Protein AF-A0A4R5BPJ3-F1 (afdb_monomer_lite)

Secondary structure (DSSP, 8-state):
--EEEEEEE-STT--EEEEEEETSTT--EEEEEEE-TTS-EEEEETTT--EEEETT-HHHHHHHHHHHHHHHHH-

Radius of gyration: 12.36 Å; chains: 1; bounding box: 25×22×35 Å

Structure (mmCIF, N/CA/C/O backbone):
data_AF-A0A4R5BPJ3-F1
#
_entry.id   AF-A0A4R5BPJ3-F1
#
loop_
_atom_site.group_PDB
_atom_site.id
_atom_site.type_symbol
_atom_site.label_atom_id
_atom_site.label_alt_id
_atom_site.label_comp_id
_atom_site.label_asym_id
_atom_site.label_entity_id
_atom_site.label_seq_id
_atom_site.pdbx_PDB_ins_code
_atom_site.Cartn_x
_atom_site.Cartn_y
_atom_site.Cartn_z
_atom_site.occupancy
_atom_site.B_iso_or_equiv
_atom_site.auth_seq_id
_atom_site.auth_comp_id
_atom_site.auth_asym_id
_atom_site.auth_atom_id
_atom_site.pdbx_PDB_model_num
ATOM 1 N N . MET A 1 1 ? 1.522 -11.298 21.501 1.00 51.84 1 MET A N 1
ATOM 2 C CA . MET A 1 1 ? 2.683 -10.895 20.685 1.00 51.84 1 MET A CA 1
ATOM 3 C C . MET A 1 1 ? 2.189 -9.832 19.730 1.00 51.84 1 MET A C 1
ATOM 5 O O . MET A 1 1 ? 1.339 -10.141 18.906 1.00 51.84 1 MET A O 1
ATOM 9 N N . GLU A 1 2 ? 2.635 -8.594 19.912 1.00 67.00 2 GLU A N 1
ATOM 10 C CA . GLU A 1 2 ? 2.339 -7.494 18.991 1.00 67.00 2 GLU A CA 1
ATOM 11 C C . GLU A 1 2 ? 3.363 -7.522 17.853 1.00 67.00 2 GLU A C 1
ATOM 13 O O . GLU A 1 2 ? 4.551 -7.752 18.084 1.00 67.00 2 GLU A O 1
ATOM 18 N N . GLY A 1 3 ? 2.914 -7.345 16.614 1.00 72.62 3 GLY A N 1
ATOM 19 C CA . GLY A 1 3 ? 3.783 -7.438 15.442 1.00 72.62 3 GLY A CA 1
ATOM 20 C C . GLY A 1 3 ? 3.015 -7.297 14.135 1.00 72.62 3 GLY A C 1
ATOM 21 O O . GLY A 1 3 ? 1.794 -7.167 14.138 1.00 72.62 3 GLY A O 1
ATOM 22 N N . ILE A 1 4 ? 3.729 -7.300 13.013 1.00 79.19 4 ILE A N 1
ATOM 23 C CA . ILE A 1 4 ? 3.138 -7.234 11.674 1.00 79.19 4 ILE A CA 1
ATOM 24 C C . ILE A 1 4 ? 3.745 -8.351 10.839 1.00 79.19 4 ILE A C 1
ATOM 26 O O . ILE A 1 4 ? 4.966 -8.432 10.707 1.00 79.19 4 ILE A O 1
ATOM 30 N N . VAL A 1 5 ? 2.892 -9.191 10.263 1.00 83.00 5 VAL A N 1
ATOM 31 C CA . VAL A 1 5 ? 3.283 -10.152 9.233 1.00 83.00 5 VAL A CA 1
ATOM 32 C C . VAL A 1 5 ? 2.946 -9.553 7.877 1.00 83.00 5 VAL A C 1
ATOM 34 O O . VAL A 1 5 ? 1.852 -9.027 7.671 1.00 83.00 5 VAL A O 1
ATOM 37 N N . THR A 1 6 ? 3.906 -9.629 6.960 1.00 80.50 6 THR A N 1
ATOM 38 C CA . THR A 1 6 ? 3.718 -9.257 5.559 1.00 80.50 6 THR A CA 1
ATOM 39 C C . THR A 1 6 ? 3.875 -10.488 4.683 1.00 80.50 6 THR A C 1
ATOM 41 O O . THR A 1 6 ? 4.787 -11.287 4.893 1.00 80.50 6 THR A O 1
ATOM 44 N N . ALA A 1 7 ? 2.977 -10.659 3.717 1.00 81.56 7 ALA A N 1
ATOM 45 C CA . ALA A 1 7 ? 3.045 -11.749 2.752 1.00 81.56 7 ALA A CA 1
ATOM 46 C C . ALA A 1 7 ? 2.640 -11.245 1.368 1.00 81.56 7 ALA A C 1
ATOM 48 O O . ALA A 1 7 ? 1.590 -10.618 1.225 1.00 81.56 7 ALA A O 1
ATOM 49 N N . PHE A 1 8 ? 3.453 -11.532 0.354 1.00 77.81 8 PHE A N 1
ATOM 50 C CA . PHE A 1 8 ? 3.047 -11.324 -1.031 1.00 77.81 8 PHE A CA 1
ATOM 51 C C . PHE A 1 8 ? 2.098 -12.443 -1.467 1.00 77.81 8 PHE A C 1
ATOM 53 O O . PHE A 1 8 ? 2.303 -13.605 -1.117 1.00 77.81 8 PHE A O 1
ATOM 60 N N . ALA A 1 9 ? 1.067 -12.091 -2.226 1.00 77.12 9 ALA A N 1
ATOM 61 C CA . ALA A 1 9 ? 0.151 -13.036 -2.851 1.00 77.12 9 ALA A CA 1
ATOM 62 C C . ALA A 1 9 ? -0.121 -12.625 -4.300 1.00 77.12 9 ALA A C 1
ATOM 64 O O . ALA A 1 9 ? 0.026 -11.456 -4.649 1.00 77.12 9 ALA A O 1
ATOM 65 N N . ASP A 1 10 ? -0.531 -13.587 -5.122 1.00 75.31 10 ASP A N 1
ATOM 66 C CA . ASP A 1 10 ? -0.936 -13.364 -6.512 1.00 75.31 10 ASP A CA 1
ATOM 67 C C . ASP A 1 10 ? -2.380 -13.853 -6.741 1.00 75.31 10 ASP A C 1
ATOM 69 O O . ASP A 1 10 ? -2.614 -14.945 -7.270 1.00 75.31 10 ASP A O 1
ATOM 73 N N . PRO A 1 11 ? -3.393 -13.106 -6.268 1.00 70.50 11 PRO A N 1
ATOM 74 C CA . PRO A 1 11 ? -4.769 -13.331 -6.673 1.00 70.50 11 PRO A CA 1
ATOM 75 C C . PRO A 1 11 ? -4.968 -12.906 -8.133 1.00 70.50 11 PRO A C 1
ATOM 77 O O . PRO A 1 11 ? -4.946 -11.723 -8.460 1.00 70.50 11 PRO A O 1
ATOM 80 N N . GLN A 1 12 ? -5.256 -13.881 -8.997 1.00 73.69 12 GLN A N 1
ATOM 81 C CA . GLN A 1 12 ? -5.716 -13.648 -10.374 1.00 73.69 12 GLN A CA 1
ATOM 82 C C . GLN A 1 12 ? -4.736 -12.850 -11.263 1.00 73.69 12 GLN A C 1
ATOM 84 O O . GLN A 1 12 ? -5.172 -12.150 -12.174 1.00 73.69 12 GLN A O 1
ATOM 89 N N . GLY A 1 13 ? -3.424 -12.969 -11.036 1.00 73.31 13 G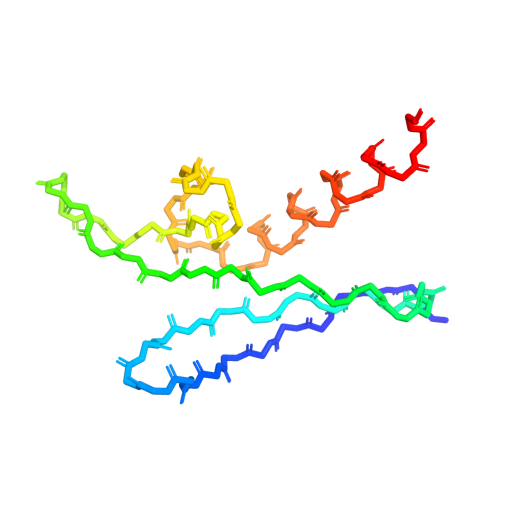LY A N 1
ATOM 90 C CA . GLY A 1 13 ? -2.387 -12.302 -11.832 1.00 73.31 13 GLY A CA 1
ATOM 91 C C . GLY A 1 13 ? -1.975 -10.924 -11.305 1.00 73.31 13 GLY A C 1
ATOM 92 O O . GLY A 1 13 ? -1.218 -10.219 -11.974 1.00 73.31 13 GLY A O 1
ATOM 93 N N . PHE A 1 14 ? -2.471 -10.515 -10.133 1.00 68.00 14 PHE A N 1
ATOM 94 C CA . PHE A 1 14 ? -2.132 -9.248 -9.493 1.00 68.00 14 PHE A CA 1
ATOM 95 C C . PHE A 1 14 ? -1.288 -9.490 -8.246 1.00 68.00 14 PHE A C 1
ATOM 97 O O . PHE A 1 14 ? -1.780 -10.022 -7.256 1.00 68.00 14 PHE A O 1
ATOM 104 N N . VAL A 1 15 ? -0.036 -9.030 -8.248 1.00 73.44 15 VAL A N 1
ATOM 105 C CA . VAL A 1 15 ? 0.803 -9.073 -7.043 1.00 73.44 15 VAL A CA 1
ATOM 106 C C . VAL A 1 15 ? 0.254 -8.094 -6.003 1.00 73.44 15 VAL A C 1
ATOM 108 O O . VAL A 1 15 ? 0.187 -6.883 -6.231 1.00 73.44 15 VAL A O 1
ATOM 111 N N . VAL A 1 16 ? -0.118 -8.625 -4.842 1.00 77.56 16 VAL A N 1
ATOM 112 C CA . VAL A 1 16 ? -0.607 -7.869 -3.685 1.00 77.56 16 VAL A CA 1
ATOM 113 C C . VAL A 1 16 ? 0.270 -8.123 -2.464 1.00 77.56 16 VAL A C 1
ATOM 115 O O . VAL A 1 16 ? 0.885 -9.181 -2.327 1.00 77.56 16 VAL A O 1
ATOM 118 N N . LEU A 1 17 ? 0.295 -7.161 -1.546 1.00 82.44 17 LEU A N 1
ATOM 119 C CA . LEU A 1 17 ? 0.894 -7.295 -0.225 1.00 82.44 17 LEU A CA 1
ATOM 120 C C . LEU A 1 17 ? -0.223 -7.416 0.815 1.00 82.44 17 LEU A C 1
ATOM 122 O O . LEU A 1 17 ? -1.048 -6.519 0.980 1.00 82.44 17 LEU A O 1
ATOM 126 N N . ASN A 1 18 ? -0.234 -8.523 1.545 1.00 81.12 18 ASN A N 1
ATOM 127 C CA . ASN A 1 18 ? -1.087 -8.702 2.708 1.00 81.12 18 ASN A CA 1
ATOM 128 C C . ASN A 1 18 ? -0.362 -8.210 3.956 1.00 81.12 18 ASN A C 1
ATOM 130 O O . ASN A 1 18 ? 0.756 -8.642 4.238 1.00 81.12 18 ASN A O 1
ATOM 134 N N . VAL A 1 19 ? -1.024 -7.341 4.713 1.00 79.69 19 VAL A N 1
ATOM 135 C CA . VAL A 1 19 ? -0.576 -6.841 6.013 1.00 79.69 19 VAL A CA 1
ATOM 136 C C . VAL A 1 19 ? -1.483 -7.430 7.087 1.00 79.69 19 VAL A C 1
ATOM 138 O O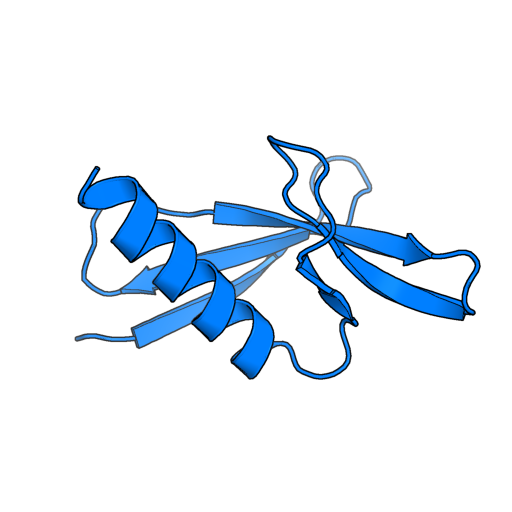 . VAL A 1 19 ? -2.697 -7.215 7.077 1.00 79.69 19 VAL A O 1
ATOM 141 N N . ILE A 1 20 ? -0.891 -8.202 7.998 1.00 81.62 20 ILE A N 1
ATOM 142 C CA . ILE A 1 20 ? -1.597 -8.929 9.056 1.00 81.62 20 ILE A CA 1
ATOM 143 C C . ILE A 1 20 ? -1.021 -8.476 10.409 1.00 81.62 20 ILE A C 1
ATOM 145 O O . ILE A 1 20 ? 0.082 -8.893 10.778 1.00 81.62 20 ILE A O 1
ATOM 149 N N . PRO A 1 21 ? -1.722 -7.611 11.158 1.00 74.75 21 PRO A N 1
ATOM 150 C CA . PRO A 1 21 ? -1.349 -7.255 12.513 1.00 74.75 21 PRO A CA 1
ATOM 151 C C . PRO A 1 21 ? -1.552 -8.452 13.448 1.00 74.75 21 PRO A C 1
ATOM 153 O O . PRO A 1 21 ? -2.626 -9.050 13.520 1.00 74.75 21 PRO A O 1
ATOM 156 N N . LEU A 1 22 ? -0.503 -8.802 14.188 1.00 77.00 22 LEU A N 1
ATOM 157 C CA . LEU A 1 22 ? -0.555 -9.816 15.233 1.00 77.00 22 LEU A CA 1
ATOM 158 C C . LEU A 1 22 ? -1.200 -9.219 16.487 1.00 77.00 22 LEU A C 1
ATOM 160 O O . LEU A 1 22 ? -0.823 -8.134 16.923 1.00 77.00 22 LEU A O 1
ATOM 164 N N . GLY A 1 23 ? -2.156 -9.944 17.070 1.00 68.12 23 GLY A N 1
ATOM 165 C CA . GLY A 1 23 ? -2.888 -9.515 18.268 1.00 68.12 23 GLY A CA 1
ATOM 166 C C . GLY A 1 23 ? -4.248 -8.868 17.995 1.00 68.12 23 GLY A C 1
ATOM 167 O O . GLY A 1 23 ? -4.997 -8.655 18.942 1.00 68.12 23 GLY A O 1
ATOM 168 N N . VAL A 1 24 ? -4.610 -8.634 16.726 1.00 67.31 24 VAL A N 1
ATOM 169 C CA . VAL A 1 24 ? -5.935 -8.128 16.332 1.00 67.31 24 VAL A CA 1
ATOM 170 C C . VAL A 1 24 ? -6.633 -9.165 15.437 1.00 67.31 24 VAL A C 1
ATOM 172 O O . VAL A 1 24 ? -6.360 -9.223 14.235 1.00 67.31 24 VAL A O 1
ATOM 175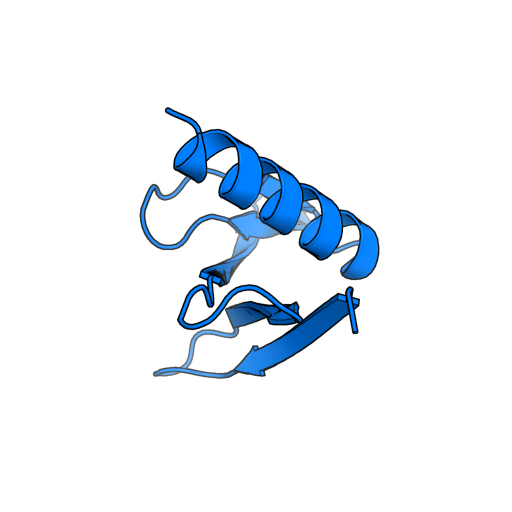 N N . PRO A 1 25 ? -7.502 -10.030 15.995 1.00 60.66 25 PRO A N 1
ATOM 176 C CA . PRO A 1 25 ? -8.156 -11.092 15.235 1.00 60.66 25 PRO A CA 1
ATOM 177 C C . PRO A 1 25 ? -8.959 -10.542 14.047 1.00 60.66 25 PRO A C 1
ATOM 179 O O . PRO A 1 25 ? -9.703 -9.574 14.185 1.00 60.66 25 PRO A O 1
ATOM 182 N N . GLY A 1 26 ? -8.829 -11.175 12.877 1.00 64.44 26 GLY A N 1
ATOM 183 C CA . GLY A 1 26 ? -9.690 -10.918 11.713 1.00 64.44 26 GLY A CA 1
ATOM 184 C C . GLY A 1 26 ? -9.381 -9.665 10.882 1.00 64.44 26 GLY A C 1
ATOM 185 O O . GLY A 1 26 ? -10.110 -9.384 9.935 1.00 64.44 26 GLY A O 1
ATOM 186 N N . ARG A 1 27 ? -8.309 -8.919 11.173 1.00 70.56 27 ARG A N 1
ATOM 187 C CA . ARG A 1 27 ? -7.953 -7.696 10.433 1.00 70.56 27 ARG A CA 1
ATOM 188 C C . ARG A 1 27 ? -6.758 -7.901 9.506 1.00 70.56 27 ARG A C 1
ATOM 190 O O . ARG A 1 27 ? -5.687 -7.385 9.769 1.00 70.56 27 ARG A O 1
ATOM 197 N N . ALA A 1 28 ? -6.925 -8.631 8.408 1.00 76.56 28 ALA A N 1
ATOM 198 C CA . ALA A 1 28 ? -5.949 -8.593 7.316 1.00 76.56 28 ALA A CA 1
ATOM 199 C C . ALA A 1 28 ? -6.339 -7.499 6.312 1.00 76.56 28 ALA A C 1
ATOM 201 O O . ALA A 1 28 ? -7.513 -7.383 5.951 1.00 76.56 28 ALA A O 1
ATOM 202 N N . VAL A 1 29 ? -5.368 -6.711 5.849 1.00 79.12 29 VAL A N 1
ATOM 203 C CA . VAL A 1 29 ? -5.567 -5.757 4.750 1.00 79.12 29 VAL A CA 1
ATOM 204 C C . VAL A 1 29 ? -4.711 -6.163 3.566 1.00 79.12 29 VAL A C 1
ATOM 206 O O . VAL A 1 29 ? -3.505 -6.370 3.690 1.00 79.12 29 VAL A O 1
ATOM 209 N N . THR A 1 30 ? -5.358 -6.254 2.410 1.00 82.44 30 THR A N 1
ATOM 210 C CA . THR A 1 30 ? -4.712 -6.488 1.124 1.00 82.44 30 THR A CA 1
ATOM 211 C C . THR A 1 30 ? -4.495 -5.1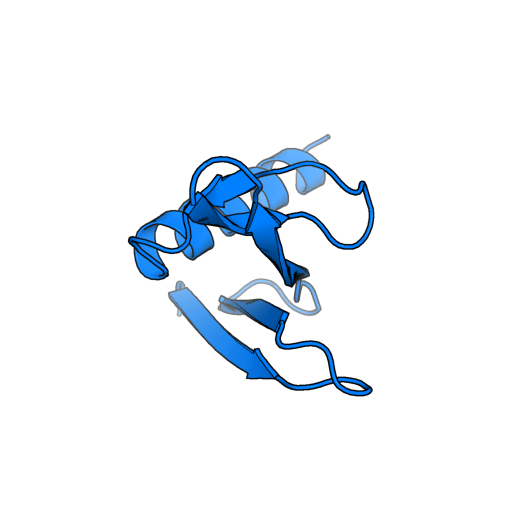48 0.434 1.00 82.44 30 THR A C 1
ATOM 213 O O . THR A 1 30 ? -5.459 -4.458 0.087 1.00 82.44 30 THR A O 1
ATOM 216 N N . VAL A 1 31 ? -3.236 -4.782 0.215 1.00 85.12 31 VAL A N 1
ATOM 217 C CA . VAL A 1 31 ? -2.864 -3.630 -0.612 1.00 85.12 31 VAL A CA 1
ATOM 218 C C . VAL A 1 31 ? -2.318 -4.116 -1.947 1.00 85.12 31 VAL A C 1
ATOM 220 O O . VAL A 1 31 ? -1.614 -5.122 -2.014 1.00 85.12 31 VAL A O 1
ATOM 223 N N . GLY A 1 32 ? -2.678 -3.426 -3.021 1.00 84.50 32 GLY A N 1
ATOM 224 C CA . GLY A 1 32 ? -2.21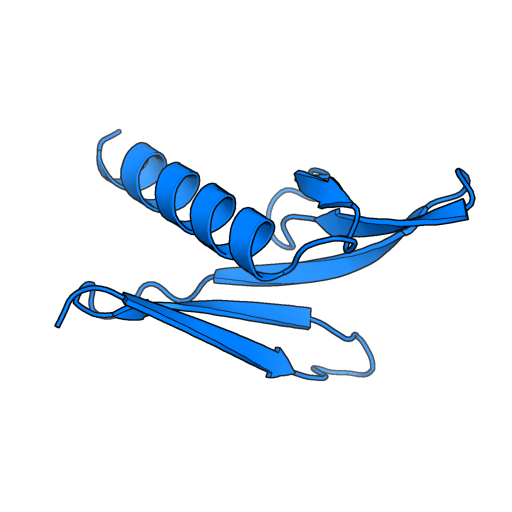1 -3.754 -4.359 1.00 84.50 32 GLY A CA 1
ATOM 225 C C . GLY A 1 32 ? -0.891 -3.059 -4.655 1.00 84.50 32 GLY A C 1
ATOM 226 O O . GLY A 1 32 ? -0.531 -2.079 -3.996 1.00 84.50 32 GLY A O 1
ATOM 227 N N . CYS A 1 33 ? -0.192 -3.545 -5.676 1.00 86.38 33 CYS A N 1
ATOM 228 C CA . CYS A 1 33 ? 0.955 -2.866 -6.262 1.00 86.38 33 CYS A CA 1
ATOM 229 C C . CYS A 1 33 ? 0.645 -2.484 -7.707 1.00 86.38 33 CYS A C 1
ATOM 231 O O . CYS A 1 33 ? 0.216 -3.326 -8.493 1.00 86.38 33 CYS A O 1
ATOM 233 N N . HIS A 1 34 ? 0.897 -1.232 -8.077 1.00 84.19 34 HIS A N 1
ATOM 234 C CA . HIS A 1 34 ? 0.872 -0.811 -9.475 1.00 84.19 34 HIS A CA 1
ATOM 235 C C . HIS A 1 34 ? 2.124 -0.014 -9.821 1.00 84.19 34 HIS A C 1
ATOM 237 O O . HIS A 1 34 ? 2.728 0.632 -8.965 1.00 84.19 34 HIS A O 1
ATOM 243 N N . TYR A 1 35 ? 2.511 -0.056 -11.090 1.00 83.00 35 TYR A N 1
ATOM 244 C CA . TYR A 1 35 ? 3.575 0.789 -11.607 1.00 83.00 35 TYR A CA 1
ATOM 245 C C . TYR A 1 35 ? 2.985 2.141 -12.017 1.00 83.00 35 TYR A C 1
ATOM 247 O O . TYR A 1 35 ? 2.108 2.202 -12.881 1.00 83.00 35 TYR A O 1
ATOM 255 N N . CYS A 1 36 ? 3.425 3.222 -11.375 1.00 79.44 36 CYS A N 1
ATOM 256 C CA . CYS A 1 36 ? 3.019 4.574 -11.735 1.00 79.44 36 CYS A CA 1
ATOM 257 C C . CYS A 1 36 ? 3.819 5.092 -12.931 1.00 79.44 36 CYS A C 1
ATOM 259 O O . CYS A 1 36 ? 4.951 4.692 -13.200 1.00 79.44 36 CYS A O 1
ATOM 261 N N . ARG A 1 37 ? 3.233 6.071 -13.627 1.00 77.56 37 ARG A N 1
ATOM 262 C CA . ARG A 1 37 ? 3.875 6.763 -14.758 1.00 77.56 37 ARG A CA 1
ATOM 263 C C . ARG A 1 37 ? 5.095 7.600 -14.359 1.00 77.56 37 ARG A C 1
ATOM 265 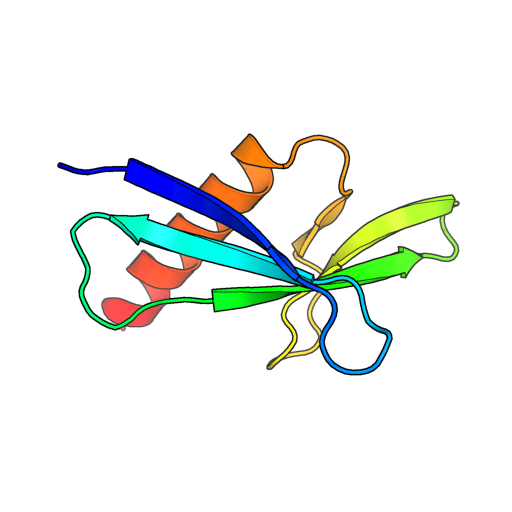O O . ARG A 1 37 ? 5.843 8.010 -15.237 1.00 77.56 37 ARG A O 1
ATOM 272 N N . ASP A 1 38 ? 5.285 7.848 -13.065 1.00 81.12 38 ASP A N 1
ATOM 273 C CA . ASP A 1 38 ? 6.466 8.508 -12.496 1.00 81.12 38 ASP A CA 1
ATOM 274 C C . ASP A 1 38 ? 7.707 7.596 -12.452 1.00 81.12 38 ASP A C 1
ATOM 276 O O . ASP A 1 38 ? 8.790 8.039 -12.076 1.00 81.12 38 ASP A O 1
ATOM 280 N N . GLY A 1 39 ? 7.561 6.333 -12.861 1.00 83.81 39 GLY A N 1
ATOM 281 C CA . GLY A 1 39 ? 8.643 5.366 -12.936 1.00 83.81 39 GLY A CA 1
ATOM 282 C C . GLY A 1 39 ? 8.821 4.520 -11.674 1.00 83.81 39 GLY A C 1
ATOM 283 O O . GLY A 1 39 ? 9.777 3.744 -11.608 1.00 83.81 39 GLY A O 1
ATOM 284 N N . ALA A 1 40 ? 7.927 4.634 -10.688 1.00 84.88 40 ALA A N 1
ATOM 285 C CA . ALA A 1 40 ? 8.001 3.892 -9.436 1.00 84.88 40 ALA A CA 1
ATOM 286 C C . ALA A 1 40 ? 6.842 2.901 -9.268 1.00 84.88 40 ALA A C 1
ATOM 288 O O . ALA A 1 40 ? 5.726 3.106 -9.742 1.00 84.88 40 ALA A O 1
ATOM 289 N N . TRP A 1 41 ? 7.095 1.820 -8.531 1.00 85.25 41 TRP A N 1
ATOM 290 C CA . TRP A 1 41 ? 6.028 0.971 -8.005 1.00 85.25 41 TRP A CA 1
ATOM 291 C C . TRP A 1 41 ? 5.413 1.623 -6.771 1.00 85.25 41 TRP A C 1
ATOM 293 O O . TRP A 1 41 ? 6.142 2.072 -5.886 1.00 85.25 41 TRP A O 1
ATOM 303 N N . TRP A 1 42 ? 4.086 1.624 -6.693 1.00 87.31 42 TRP A N 1
ATOM 304 C CA . TRP A 1 42 ? 3.314 2.184 -5.590 1.00 87.31 42 TRP A CA 1
ATOM 305 C C . TRP A 1 42 ? 2.410 1.135 -4.954 1.00 87.31 42 TRP A C 1
ATOM 307 O O . TRP A 1 42 ? 1.779 0.330 -5.644 1.00 87.31 42 TRP A O 1
ATOM 317 N N . PHE A 1 43 ? 2.333 1.176 -3.625 1.00 87.00 43 PHE A N 1
ATOM 318 C CA . PHE A 1 43 ? 1.275 0.523 -2.871 1.00 87.00 43 PHE A CA 1
ATOM 319 C C . PHE A 1 43 ? 0.013 1.374 -2.932 1.00 87.00 43 PHE A C 1
ATOM 321 O O . PHE A 1 43 ? 0.078 2.590 -2.736 1.00 87.00 43 PHE A O 1
ATOM 328 N N . TYR A 1 44 ? -1.132 0.736 -3.143 1.00 85.50 44 TYR A N 1
ATOM 329 C CA . TYR A 1 44 ? -2.434 1.394 -3.112 1.00 85.50 44 TYR A CA 1
ATOM 330 C C . TYR A 1 44 ? -3.465 0.546 -2.368 1.00 85.50 44 TYR A C 1
ATOM 332 O O . TYR A 1 44 ? -3.365 -0.683 -2.289 1.00 85.50 44 TYR A O 1
ATOM 340 N N . ASN A 1 45 ? -4.475 1.204 -1.810 1.00 84.31 45 ASN A N 1
ATOM 341 C CA . ASN A 1 45 ? -5.580 0.530 -1.150 1.00 84.31 45 ASN A CA 1
ATOM 342 C C . ASN A 1 45 ? -6.495 -0.101 -2.208 1.00 84.31 45 ASN A C 1
ATOM 344 O O . ASN A 1 45 ? -7.085 0.599 -3.026 1.00 84.31 45 ASN A O 1
ATOM 348 N N . THR A 1 46 ? -6.648 -1.426 -2.189 1.00 82.50 46 THR A N 1
ATOM 349 C CA . THR A 1 46 ? -7.484 -2.136 -3.175 1.00 82.50 46 THR A CA 1
ATOM 350 C C . THR A 1 46 ? -8.976 -1.822 -3.054 1.00 82.50 46 THR A C 1
ATOM 352 O O . THR A 1 46 ? -9.711 -2.020 -4.016 1.00 82.50 46 THR A O 1
ATOM 355 N N . ARG A 1 47 ? -9.432 -1.322 -1.896 1.00 80.88 47 ARG A N 1
ATOM 356 C CA . ARG A 1 47 ? -10.833 -0.950 -1.654 1.00 80.88 47 ARG A CA 1
ATOM 357 C C . ARG A 1 47 ? -11.142 0.481 -2.082 1.00 80.88 47 ARG A C 1
ATOM 359 O O . ARG A 1 47 ? -12.192 0.703 -2.671 1.00 80.88 47 ARG A O 1
ATOM 366 N N . THR A 1 48 ? -10.267 1.439 -1.761 1.00 81.50 48 THR A N 1
ATOM 367 C CA . THR A 1 48 ? -10.500 2.873 -2.041 1.00 81.50 48 THR A CA 1
ATOM 368 C C . THR A 1 48 ? -9.824 3.360 -3.322 1.00 81.50 48 THR A C 1
ATOM 370 O O . THR A 1 48 ? -10.196 4.400 -3.852 1.00 81.50 48 THR A O 1
ATOM 373 N N . GLY A 1 49 ? -8.842 2.619 -3.841 1.00 83.12 49 GLY A N 1
ATOM 374 C CA . GLY A 1 49 ? -8.030 3.019 -4.992 1.00 83.12 49 GLY A CA 1
ATOM 375 C C . GLY A 1 49 ? -6.941 4.045 -4.665 1.00 83.12 49 GLY A C 1
ATOM 376 O O . GLY A 1 49 ? -6.173 4.412 -5.549 1.00 83.12 49 GLY A O 1
ATOM 377 N N . GLU A 1 50 ? -6.846 4.503 -3.416 1.00 84.25 50 GLU A N 1
ATOM 378 C CA . GLU A 1 50 ? -5.907 5.553 -3.020 1.00 84.25 50 GLU A CA 1
ATOM 379 C C . GLU A 1 50 ? -4.464 5.049 -2.961 1.00 84.25 50 GLU A C 1
ATOM 381 O O . GLU A 1 50 ? -4.172 3.995 -2.386 1.00 84.25 50 GLU A O 1
ATOM 386 N N . SER A 1 51 ? -3.547 5.839 -3.521 1.00 85.25 51 SER A N 1
ATOM 387 C CA . SER A 1 51 ? -2.108 5.605 -3.418 1.00 85.25 51 SER A CA 1
ATOM 388 C C . SER A 1 51 ? -1.625 5.845 -1.991 1.00 85.25 51 SER A C 1
ATOM 390 O O . SER A 1 51 ? -1.905 6.877 -1.389 1.00 85.25 51 SER A O 1
ATOM 392 N N . ILE A 1 52 ? -0.858 4.897 -1.462 1.00 84.56 52 ILE A N 1
ATOM 393 C CA . ILE A 1 52 ? -0.353 4.929 -0.088 1.00 84.56 52 ILE A CA 1
ATOM 394 C C . ILE A 1 52 ? 1.068 5.490 -0.078 1.00 84.56 52 ILE A C 1
ATOM 396 O O . ILE A 1 52 ? 1.339 6.477 0.604 1.00 84.56 52 ILE A O 1
ATOM 400 N N . ARG A 1 53 ? 1.986 4.841 -0.810 1.00 84.56 53 ARG A N 1
ATOM 401 C CA . ARG A 1 53 ? 3.405 5.226 -0.916 1.00 84.56 53 ARG A CA 1
ATOM 402 C C . ARG A 1 53 ? 4.159 4.386 -1.962 1.00 84.56 53 ARG A C 1
ATOM 404 O O . ARG A 1 53 ? 3.663 3.320 -2.334 1.00 84.56 53 ARG A O 1
ATOM 411 N N . PRO A 1 54 ? 5.385 4.775 -2.351 1.00 84.44 54 PRO A N 1
ATOM 412 C CA . PRO A 1 54 ? 6.267 3.931 -3.158 1.00 84.44 54 PRO A CA 1
ATOM 413 C C . PRO A 1 54 ? 6.685 2.619 -2.455 1.00 84.44 54 PRO A C 1
ATOM 415 O O . PRO A 1 54 ? 6.776 2.559 -1.228 1.00 84.44 54 PRO A O 1
ATOM 418 N N . VAL A 1 55 ? 6.997 1.574 -3.233 1.00 81.44 55 VAL A N 1
ATOM 419 C CA . VAL A 1 55 ? 7.365 0.205 -2.777 1.00 81.44 55 VAL A CA 1
ATOM 420 C C . VAL A 1 55 ? 8.834 0.092 -2.313 1.00 81.44 55 VAL A C 1
ATOM 422 O O . VAL A 1 55 ? 9.392 -0.986 -2.154 1.00 81.44 55 VAL A O 1
ATOM 425 N N . ASN A 1 56 ? 9.495 1.215 -2.055 1.00 78.88 56 ASN A N 1
ATOM 426 C CA . ASN A 1 56 ? 10.906 1.261 -1.665 1.00 78.88 56 ASN A CA 1
ATOM 427 C C . ASN A 1 56 ? 11.192 0.734 -0.244 1.00 78.88 56 ASN A C 1
ATOM 429 O O . ASN A 1 56 ? 12.313 0.304 0.012 1.00 78.88 56 ASN A O 1
ATOM 433 N N . ASP A 1 57 ? 10.204 0.729 0.659 1.00 76.25 57 ASP A N 1
ATOM 434 C CA . ASP A 1 57 ? 10.339 0.132 1.995 1.00 76.25 57 ASP A CA 1
ATOM 435 C C . ASP A 1 57 ? 9.034 -0.540 2.458 1.00 76.25 57 ASP A C 1
ATOM 437 O O . ASP A 1 57 ? 8.111 0.099 2.978 1.00 76.25 57 ASP A O 1
ATOM 441 N N . THR A 1 58 ? 8.970 -1.862 2.284 1.00 75.69 58 THR A N 1
ATOM 442 C CA . THR A 1 58 ? 7.833 -2.708 2.680 1.00 75.69 58 THR A CA 1
ATOM 443 C C . THR A 1 58 ? 7.541 -2.642 4.179 1.00 75.69 58 THR A C 1
ATOM 445 O O . THR A 1 58 ? 6.382 -2.736 4.582 1.00 75.69 58 THR A O 1
ATOM 448 N N . ARG A 1 59 ? 8.559 -2.454 5.029 1.00 79.00 59 ARG A N 1
ATOM 449 C CA . ARG A 1 59 ? 8.373 -2.398 6.484 1.00 79.00 59 ARG A CA 1
ATOM 450 C C . ARG A 1 59 ? 7.691 -1.098 6.883 1.00 79.00 59 ARG A C 1
ATOM 452 O O . ARG A 1 59 ? 6.736 -1.126 7.659 1.00 79.00 59 ARG A O 1
ATOM 459 N N . VAL A 1 60 ? 8.147 0.029 6.342 1.00 80.31 60 VAL A N 1
ATOM 460 C CA . VAL A 1 60 ? 7.528 1.332 6.618 1.00 80.31 60 VAL A CA 1
ATOM 461 C C . VAL A 1 60 ? 6.112 1.382 6.034 1.00 80.31 60 VAL A C 1
ATOM 463 O O . VAL A 1 60 ? 5.203 1.878 6.699 1.00 80.31 60 VAL A O 1
ATOM 466 N N . ALA A 1 61 ? 5.889 0.789 4.854 1.00 79.88 61 ALA A N 1
ATOM 467 C CA . ALA A 1 61 ? 4.550 0.619 4.288 1.00 79.88 61 ALA A CA 1
ATOM 468 C C . ALA A 1 61 ? 3.617 -0.153 5.224 1.00 79.88 61 ALA A C 1
ATOM 470 O O . ALA A 1 61 ? 2.524 0.315 5.535 1.00 79.88 61 ALA A O 1
ATOM 471 N N . ALA A 1 62 ? 4.065 -1.304 5.722 1.00 81.06 62 ALA A N 1
ATOM 472 C CA . ALA A 1 62 ? 3.260 -2.145 6.593 1.00 81.06 62 ALA A CA 1
ATOM 473 C C . ALA A 1 62 ? 2.932 -1.457 7.930 1.00 81.06 62 ALA A C 1
ATOM 475 O O . ALA A 1 62 ? 1.806 -1.568 8.412 1.00 81.06 62 ALA A O 1
ATOM 476 N N . HIS A 1 63 ? 3.873 -0.694 8.501 1.00 81.50 63 HIS A N 1
ATOM 477 C CA . HIS A 1 63 ? 3.615 0.118 9.695 1.00 81.50 63 HIS A CA 1
ATOM 478 C C . HIS A 1 63 ? 2.581 1.220 9.445 1.00 81.50 63 HIS A C 1
ATOM 480 O O . HIS A 1 63 ? 1.658 1.357 10.241 1.00 81.50 63 HIS A O 1
ATOM 486 N N . GLN A 1 64 ? 2.700 1.963 8.341 1.00 82.62 64 GLN A N 1
ATOM 487 C CA . GLN A 1 64 ? 1.737 3.006 7.977 1.00 82.62 64 GLN A CA 1
ATOM 488 C C . GLN A 1 64 ? 0.332 2.426 7.766 1.00 82.62 64 GLN A C 1
ATOM 490 O O . GLN A 1 64 ? -0.640 2.975 8.277 1.00 82.62 64 GLN A O 1
ATOM 495 N N . ILE A 1 65 ? 0.230 1.291 7.068 1.00 80.12 65 ILE A N 1
ATOM 496 C CA . ILE A 1 65 ? -1.040 0.585 6.854 1.00 80.12 65 ILE A CA 1
ATOM 497 C C . ILE A 1 65 ? -1.638 0.143 8.193 1.00 80.12 65 ILE A C 1
ATOM 499 O O . ILE A 1 65 ? -2.822 0.366 8.426 1.00 80.12 65 ILE A O 1
ATOM 503 N N . ARG A 1 66 ? -0.832 -0.418 9.108 1.00 80.12 66 ARG A N 1
ATOM 504 C CA . ARG A 1 66 ? -1.305 -0.776 10.454 1.00 80.12 66 ARG A CA 1
ATOM 505 C C . ARG A 1 66 ? -1.857 0.442 11.200 1.00 80.12 66 ARG A C 1
ATOM 507 O O . ARG A 1 66 ? -2.944 0.342 11.753 1.00 80.12 66 ARG A O 1
ATOM 514 N N . THR A 1 67 ? -1.150 1.571 11.200 1.00 81.00 67 THR A N 1
ATOM 515 C CA . THR A 1 67 ? -1.613 2.791 11.884 1.00 81.00 67 THR A CA 1
ATOM 516 C C . THR A 1 67 ? -2.935 3.295 11.307 1.00 81.00 67 THR A C 1
ATOM 518 O O . THR A 1 67 ? -3.865 3.542 12.065 1.00 81.00 67 THR A O 1
ATOM 521 N N . GLN A 1 68 ? -3.082 3.330 9.979 1.00 77.06 68 GLN A N 1
ATOM 522 C CA . GLN A 1 68 ? -4.359 3.690 9.344 1.00 77.06 68 GLN A CA 1
ATOM 523 C C . GLN A 1 68 ? -5.496 2.731 9.738 1.00 77.06 68 GLN A C 1
ATOM 525 O O . GLN A 1 68 ? -6.639 3.148 9.909 1.00 77.06 68 GLN A O 1
ATOM 530 N N . MET A 1 69 ? -5.198 1.438 9.906 1.00 71.25 69 MET A N 1
ATOM 531 C CA . MET A 1 69 ? -6.177 0.456 10.384 1.00 71.25 69 MET A CA 1
ATOM 532 C C . MET A 1 69 ? -6.565 0.665 11.850 1.00 71.25 69 MET A C 1
ATOM 534 O O . MET A 1 69 ? -7.719 0.433 12.203 1.00 71.25 69 MET A O 1
ATOM 538 N N . GLU A 1 70 ? -5.613 1.041 12.703 1.00 71.88 70 GLU A N 1
ATOM 539 C CA . GLU A 1 70 ? -5.852 1.373 14.112 1.00 71.88 70 GLU A CA 1
ATOM 540 C C . GLU A 1 70 ? -6.718 2.638 14.232 1.00 71.88 70 GLU A C 1
ATOM 542 O O . GLU A 1 70 ? -7.661 2.653 15.018 1.00 71.88 70 GLU A O 1
ATOM 547 N N . GLU A 1 71 ? -6.476 3.652 13.400 1.00 75.38 71 GLU A N 1
ATOM 548 C CA . GLU A 1 71 ? -7.274 4.885 13.347 1.00 75.38 71 GLU A CA 1
ATOM 549 C C . GLU A 1 71 ? -8.703 4.629 12.848 1.00 75.38 71 GLU A C 1
ATOM 551 O O . GLU A 1 71 ? -9.667 5.029 13.497 1.00 75.38 71 GLU A O 1
ATOM 556 N N . ALA A 1 72 ? -8.864 3.885 11.748 1.00 67.69 72 ALA A N 1
ATOM 557 C CA . ALA A 1 72 ? -10.180 3.532 11.205 1.00 67.69 72 ALA A CA 1
ATOM 558 C C . ALA A 1 72 ? -11.012 2.636 12.142 1.00 67.69 72 ALA A C 1
ATOM 560 O O . ALA A 1 72 ? -12.216 2.496 11.962 1.00 67.69 72 ALA A O 1
ATOM 561 N N . ALA A 1 73 ? -10.374 1.984 13.114 1.00 63.09 73 ALA A N 1
ATOM 562 C CA . ALA A 1 73 ? -11.038 1.174 14.126 1.00 63.09 73 ALA A CA 1
ATOM 563 C C . ALA A 1 73 ? -11.607 1.968 15.299 1.00 63.09 73 ALA A C 1
ATOM 565 O O . ALA A 1 73 ? -12.455 1.443 16.017 1.00 63.09 73 ALA A O 1
ATOM 566 N N . ALA A 1 74 ? -11.030 3.141 15.552 1.00 61.22 74 ALA A N 1
ATOM 567 C CA . ALA A 1 74 ? -11.348 3.996 16.685 1.00 61.22 74 ALA A CA 1
ATOM 568 C C . ALA A 1 74 ? -12.407 5.061 16.342 1.00 61.22 74 ALA A C 1
ATOM 570 O O . ALA A 1 74 ? -12.896 5.728 17.254 1.00 61.22 74 ALA A O 1
ATOM 571 N N . ALA A 1 75 ? -12.728 5.215 15.053 1.00 55.41 75 ALA A N 1
ATOM 572 C CA . ALA A 1 75 ? -13.806 6.047 14.517 1.00 55.41 75 ALA A CA 1
ATOM 573 C C . ALA A 1 75 ? -15.138 5.282 14.466 1.00 55.41 75 ALA A C 1
ATOM 575 O O . ALA A 1 75 ? -16.182 5.933 14.694 1.00 55.41 75 ALA A O 1
#

pLDDT: mean 77.59, std 7.44, range [51.84, 87.31]

Sequence (75 aa):
MEGIVTAFADPQGFVVLNVIPLGVPGRAVTVGCHYCRDGAWWFYNTRTGESIRPVNDTRVAAHQIRTQMEEAAAA

Foldseek 3Di:
DWDWDWDWDQDPNWTWIWIDTPPDPPDIFIWGWDQDPVRFIFTARPVPRHTDGTPPDPVVSSVSVVVVVVVVVVD

Organism: NCBI:txid705336